Protein AF-X1T0N4-F1 (afdb_monomer)

Sequence (129 aa):
QKLNYDLDTNTWSFGVVSLSGEPTSWVAGNYPTTLTFFQGRSWWAGVQSNPQTFWASKSNNETTVENELENLTVGTEANDGLEFSLSKAGRIRWMEGGGNLVIGTNAGEFLINGSQGLITPDDIDVIKT

pLDDT: mean 88.13, std 7.51, range [65.0, 96.12]

Nearest PDB structures (foldseek):
  8ck1-assembly1_A  TM=8.986E-01  e=7.418E-05  Ribes
  3mkq-assembly1_A  TM=5.103E-01  e=8.427E-01  Saccharomyces cerevisiae YJM789
  2ynp-assembly1_A  TM=5.234E-01  e=2.109E+00  Saccharomyces cerevisiae
  3mkq-assembly1_E  TM=4.996E-01  e=3.249E+00  Saccharomyces cerevisiae YJM789
  3mkq-assembly1_C  TM=3.110E-01  e=1.794E+00  Saccharomyces cerevisiae YJM789

Radius of gyration: 15.46 Å; Cα contacts (8 Å, |Δi|>4): 291; chains: 1; bounding box: 38×26×43 Å

Foldseek 3Di:
DDWDADPVVRDIDDDDQDAAQDDPQPDVVFHFPEWDDAPQWIKTFQGPVQQQKIKIWFHDDPPDPDRRRRYQAADQDQRHIDMDGDPDDFGWDYWYYDQFIWTDGPVAIWTWAFPVRRDGRVTIDIGTD

Secondary structure (DSSP, 8-state):
-EEEEETTTTEEEEEP---BS--TT-BTTB---EEEEETTEEEEE--SSSTTEEEEPPPP-TT-SS--TTB--B-SSTTSBEEEE-SSS--EEEEEESSSEEEEETTEEEEEE-TTSS-BTTB-EEEE-

Structure (mmCIF, N/CA/C/O backbone):
data_AF-X1T0N4-F1
#
_entry.id   AF-X1T0N4-F1
#
loop_
_atom_site.group_PDB
_atom_site.id
_atom_site.type_symbol
_atom_site.label_atom_id
_atom_site.label_alt_id
_atom_site.label_comp_id
_atom_site.label_asym_id
_atom_site.label_entity_id
_atom_site.label_seq_id
_atom_site.pdbx_PDB_ins_code
_atom_site.Cartn_x
_atom_site.Cartn_y
_atom_site.Cartn_z
_atom_site.occupancy
_atom_site.B_iso_or_equiv
_atom_site.auth_seq_id
_atom_site.auth_comp_id
_atom_site.auth_asym_id
_atom_site.auth_atom_id
_atom_site.pdbx_PDB_model_num
ATOM 1 N N . GLN A 1 1 ? 14.666 -6.405 -3.104 1.00 70.00 1 GLN A N 1
ATOM 2 C CA . GLN A 1 1 ? 15.331 -6.320 -4.423 1.00 70.00 1 GLN A CA 1
ATOM 3 C C . GLN A 1 1 ? 14.263 -6.503 -5.484 1.00 70.00 1 GLN A C 1
ATOM 5 O O . GLN A 1 1 ? 13.328 -7.256 -5.240 1.00 70.00 1 GLN A O 1
ATOM 10 N N . LYS A 1 2 ? 14.363 -5.771 -6.591 1.00 82.00 2 LYS A N 1
ATOM 11 C CA . LYS A 1 2 ? 13.433 -5.809 -7.722 1.00 82.00 2 LYS A CA 1
ATOM 12 C C . LYS A 1 2 ? 14.072 -6.631 -8.828 1.00 82.00 2 LYS A C 1
ATOM 14 O O . LYS A 1 2 ? 15.284 -6.560 -9.002 1.00 82.00 2 LYS A O 1
ATOM 19 N N . LEU A 1 3 ? 13.280 -7.413 -9.542 1.00 87.19 3 LEU A N 1
ATOM 20 C CA . LEU A 1 3 ? 13.745 -8.129 -10.719 1.00 87.19 3 LEU A CA 1
ATOM 21 C C . LEU A 1 3 ? 13.349 -7.307 -11.947 1.00 87.19 3 LEU A C 1
ATOM 23 O O . LEU A 1 3 ? 12.165 -7.069 -12.165 1.00 87.19 3 LEU A O 1
ATOM 27 N N . ASN A 1 4 ? 14.338 -6.861 -12.711 1.00 86.25 4 ASN A N 1
ATOM 28 C CA . ASN A 1 4 ? 14.143 -6.074 -13.920 1.00 86.25 4 ASN A CA 1
ATOM 29 C C . ASN A 1 4 ? 14.432 -6.943 -15.139 1.00 86.25 4 ASN A C 1
ATOM 31 O O . ASN A 1 4 ? 15.400 -7.710 -15.143 1.00 86.25 4 ASN A O 1
ATOM 35 N N . TYR A 1 5 ? 13.599 -6.795 -16.161 1.00 88.31 5 TYR A N 1
ATOM 36 C CA . TYR A 1 5 ? 13.793 -7.422 -17.456 1.00 88.31 5 TYR A CA 1
ATOM 37 C C . TYR A 1 5 ? 14.061 -6.352 -18.504 1.00 88.31 5 TYR A C 1
ATOM 39 O O . TYR A 1 5 ? 13.277 -5.415 -18.636 1.00 88.31 5 TYR A O 1
ATOM 47 N N . ASP A 1 6 ? 15.159 -6.502 -19.231 1.00 87.81 6 ASP A N 1
ATOM 48 C CA . ASP A 1 6 ? 15.518 -5.632 -20.344 1.00 87.81 6 ASP A CA 1
ATOM 49 C C . ASP A 1 6 ? 15.132 -6.317 -21.663 1.00 87.81 6 ASP A C 1
ATOM 51 O O . ASP A 1 6 ? 15.596 -7.422 -21.956 1.00 87.81 6 ASP A O 1
ATOM 55 N N . LEU A 1 7 ? 14.257 -5.668 -22.438 1.00 89.06 7 LEU A N 1
ATOM 56 C CA . LEU A 1 7 ? 13.754 -6.168 -23.721 1.00 89.06 7 LEU A CA 1
ATOM 57 C C . LEU A 1 7 ? 14.794 -6.068 -24.842 1.00 89.06 7 LEU A C 1
ATOM 59 O O . LEU A 1 7 ? 14.784 -6.909 -25.739 1.00 89.06 7 LEU A O 1
ATOM 63 N N . ASP A 1 8 ? 15.688 -5.081 -24.780 1.00 92.88 8 ASP A N 1
ATOM 64 C CA . ASP A 1 8 ? 16.700 -4.843 -25.809 1.00 92.88 8 ASP A CA 1
ATOM 65 C C . ASP A 1 8 ? 17.854 -5.837 -25.668 1.00 92.88 8 ASP A C 1
ATOM 67 O O . ASP A 1 8 ? 18.388 -6.338 -26.660 1.00 92.88 8 ASP A O 1
ATOM 71 N N . THR A 1 9 ? 18.224 -6.162 -24.425 1.00 93.12 9 THR A N 1
ATOM 72 C CA . THR A 1 9 ? 19.303 -7.121 -24.144 1.00 93.12 9 THR A CA 1
ATOM 73 C C . THR A 1 9 ? 18.810 -8.531 -23.827 1.00 93.12 9 THR A C 1
ATOM 75 O O . THR A 1 9 ? 19.618 -9.460 -23.801 1.00 93.12 9 THR A O 1
ATOM 78 N N . ASN A 1 10 ? 17.501 -8.726 -23.628 1.00 93.50 10 ASN A N 1
ATOM 79 C CA . ASN A 1 10 ? 16.884 -10.002 -23.249 1.00 93.50 10 ASN A CA 1
ATOM 80 C C . ASN A 1 10 ? 17.531 -10.598 -21.978 1.00 93.50 10 ASN A C 1
ATOM 82 O O . ASN A 1 10 ? 17.834 -11.794 -21.906 1.00 93.50 10 ASN A O 1
ATOM 86 N N . THR A 1 11 ? 17.783 -9.753 -20.973 1.00 95.06 11 THR A N 1
ATOM 87 C CA . THR A 1 11 ? 18.450 -10.145 -19.723 1.00 95.06 11 THR A CA 1
ATOM 88 C C . THR A 1 11 ? 17.632 -9.807 -18.482 1.00 95.06 11 THR A C 1
ATOM 90 O O . THR A 1 11 ? 16.863 -8.848 -18.446 1.00 95.06 11 THR A O 1
ATOM 93 N N . TRP A 1 12 ? 17.819 -10.621 -17.441 1.00 93.31 12 TRP A N 1
ATOM 94 C CA . TRP A 1 12 ? 17.271 -10.392 -16.109 1.00 93.31 12 TRP A CA 1
ATOM 95 C C . TRP A 1 12 ? 18.347 -9.806 -15.197 1.00 93.31 12 TRP A C 1
ATOM 97 O O . TRP A 1 12 ? 19.461 -10.328 -15.135 1.00 93.31 12 TRP A O 1
ATOM 107 N N . SER A 1 13 ? 18.011 -8.757 -14.451 1.00 91.75 13 SER A N 1
ATOM 108 C CA . SER A 1 13 ? 18.911 -8.134 -13.478 1.00 91.75 13 SER A CA 1
ATOM 109 C C . SER A 1 13 ? 18.203 -7.834 -12.159 1.00 91.75 13 SER A C 1
ATOM 111 O O . SER A 1 13 ? 16.994 -7.606 -12.118 1.00 91.75 13 SER A O 1
ATOM 113 N N . PHE A 1 14 ? 18.956 -7.835 -11.057 1.00 90.69 14 PHE A N 1
ATOM 114 C CA . PHE A 1 14 ? 18.441 -7.402 -9.760 1.00 90.69 14 PHE A CA 1
ATOM 115 C C . PHE A 1 14 ? 18.717 -5.915 -9.545 1.00 90.69 14 PHE A C 1
ATOM 117 O O . PHE A 1 14 ? 19.861 -5.470 -9.601 1.00 90.69 14 PHE A O 1
ATOM 124 N N . GLY A 1 15 ? 17.664 -5.163 -9.248 1.00 86.62 15 GLY A N 1
ATOM 125 C CA . GLY A 1 15 ? 17.716 -3.781 -8.797 1.00 86.62 15 GLY A CA 1
ATOM 126 C C . GLY A 1 15 ? 17.463 -3.647 -7.296 1.00 86.62 15 GLY A C 1
ATOM 127 O O . GLY A 1 15 ? 16.880 -4.518 -6.635 1.00 86.62 15 GLY A O 1
ATOM 128 N N . VAL A 1 16 ? 17.873 -2.510 -6.742 1.00 84.56 16 VAL A N 1
ATOM 129 C CA . VAL A 1 16 ? 17.428 -2.085 -5.412 1.00 84.56 16 VAL A CA 1
ATOM 130 C C . VAL A 1 16 ? 15.966 -1.642 -5.512 1.00 84.56 16 VAL A C 1
ATOM 132 O O . VAL A 1 16 ? 15.568 -1.028 -6.497 1.00 84.56 16 VAL A O 1
ATOM 135 N N . VAL A 1 17 ? 15.160 -1.998 -4.510 1.00 81.81 17 VAL A N 1
ATOM 136 C CA . VAL A 1 17 ? 13.819 -1.419 -4.346 1.00 81.81 17 VAL A CA 1
ATOM 137 C C . VAL A 1 17 ? 14.013 -0.157 -3.528 1.00 81.81 17 VAL A C 1
ATOM 139 O O . VAL A 1 17 ? 14.428 -0.255 -2.373 1.00 81.81 17 VAL A O 1
ATOM 142 N N . SER A 1 18 ? 13.742 0.991 -4.133 1.00 84.62 18 SER A N 1
ATOM 143 C CA . SER A 1 18 ? 13.738 2.279 -3.449 1.00 84.62 18 SER A CA 1
ATOM 144 C C . SER A 1 18 ? 12.303 2.758 -3.389 1.00 84.62 18 SER A C 1
ATOM 146 O O . SER A 1 18 ? 11.658 2.882 -4.429 1.00 84.62 18 SER A O 1
ATOM 148 N N . LEU A 1 19 ? 11.810 2.976 -2.177 1.00 88.38 19 LEU A N 1
ATOM 149 C CA . LEU A 1 19 ? 10.510 3.589 -1.976 1.00 88.38 19 LEU A 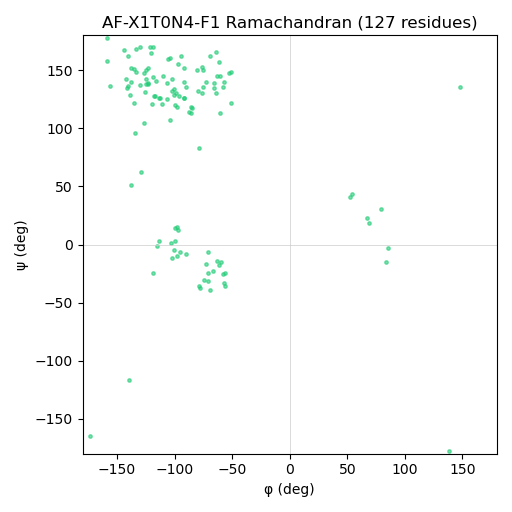CA 1
ATOM 150 C C . LEU A 1 19 ? 10.652 5.106 -2.127 1.00 88.38 19 LEU A C 1
ATOM 152 O O . LEU A 1 19 ? 11.729 5.668 -1.916 1.00 88.38 19 LEU A O 1
ATOM 156 N N . SER A 1 20 ? 9.579 5.745 -2.573 1.00 92.25 20 SER A N 1
ATOM 157 C CA . SER A 1 20 ? 9.453 7.198 -2.586 1.00 92.25 20 SER A CA 1
ATOM 158 C C . SER A 1 20 ? 8.217 7.584 -1.796 1.00 92.25 20 SER A C 1
ATOM 160 O O . SER A 1 20 ? 7.189 6.921 -1.914 1.00 92.25 20 SER A O 1
ATOM 162 N N . GLY A 1 21 ? 8.301 8.640 -0.990 1.00 90.94 21 GLY A N 1
ATOM 163 C CA . GLY A 1 21 ? 7.174 9.080 -0.172 1.00 90.94 21 GLY A CA 1
ATOM 164 C C . GLY A 1 21 ? 6.793 8.086 0.927 1.00 90.94 21 GLY A C 1
ATOM 165 O O . GLY A 1 21 ? 5.649 8.111 1.374 1.00 90.94 21 GLY A O 1
ATOM 166 N N . GLU A 1 22 ? 7.704 7.202 1.359 1.00 91.56 22 GLU A N 1
ATOM 167 C CA . GLU A 1 22 ? 7.402 6.305 2.468 1.00 91.56 22 GLU A CA 1
ATOM 168 C C . GLU A 1 22 ? 7.091 7.082 3.763 1.00 91.56 22 GLU A C 1
ATOM 170 O O . GLU A 1 22 ? 7.707 8.118 4.047 1.00 91.56 22 GLU A O 1
ATOM 175 N N . PRO A 1 23 ? 6.160 6.580 4.593 1.00 91.62 23 PRO A N 1
ATOM 176 C CA . PRO A 1 23 ? 5.890 7.165 5.897 1.00 91.62 23 PRO A CA 1
ATOM 177 C C . PRO A 1 23 ? 7.150 7.219 6.763 1.00 91.62 23 PRO A C 1
ATOM 179 O O . PRO A 1 23 ? 7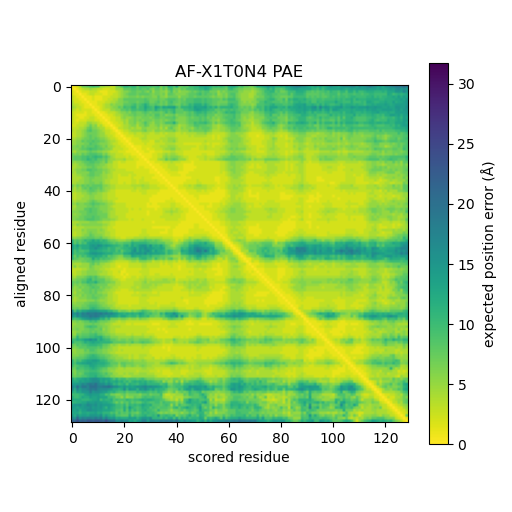.905 6.253 6.855 1.00 91.62 23 PRO A O 1
ATOM 182 N N . THR A 1 24 ? 7.333 8.312 7.505 1.00 91.94 24 THR A N 1
ATOM 183 C CA . THR A 1 24 ? 8.499 8.509 8.392 1.00 91.94 24 THR A CA 1
ATOM 184 C C . THR A 1 24 ? 8.609 7.467 9.507 1.00 91.94 24 THR A C 1
ATOM 186 O O . THR A 1 24 ? 9.671 7.300 10.105 1.00 91.94 24 THR A O 1
ATOM 189 N N . SER A 1 25 ? 7.520 6.747 9.791 1.00 91.69 25 SER A N 1
ATOM 190 C CA . SER A 1 25 ? 7.501 5.634 10.737 1.00 91.69 25 SER A CA 1
ATOM 191 C C . SER A 1 25 ? 8.210 4.382 10.212 1.00 91.69 25 SER A C 1
ATOM 193 O O . SER A 1 25 ? 8.554 3.517 11.018 1.00 91.69 25 SER A O 1
ATOM 195 N N . TRP A 1 26 ? 8.459 4.265 8.905 1.00 93.06 26 TRP A N 1
ATOM 196 C CA . TRP A 1 26 ? 9.069 3.087 8.287 1.00 93.06 26 TRP A CA 1
ATOM 197 C C . TRP A 1 26 ? 10.581 3.085 8.500 1.00 93.06 26 TRP A C 1
ATOM 199 O O . TRP A 1 26 ? 11.376 3.486 7.653 1.00 93.06 26 TRP A O 1
ATOM 209 N N . VAL A 1 27 ? 10.979 2.609 9.672 1.00 93.62 27 VAL A N 1
ATOM 210 C CA . VAL A 1 27 ? 12.376 2.517 10.101 1.00 93.62 27 VAL A CA 1
ATOM 211 C C . VAL A 1 27 ? 12.751 1.075 10.426 1.00 93.62 27 VAL A C 1
ATOM 213 O O . VAL A 1 27 ? 11.892 0.197 10.516 1.00 93.62 27 VAL A O 1
ATOM 216 N N . ALA A 1 28 ? 14.043 0.817 10.634 1.00 92.31 28 ALA A N 1
ATOM 217 C CA . ALA A 1 28 ? 14.537 -0.499 11.029 1.00 92.31 28 ALA A CA 1
ATOM 218 C C . ALA A 1 28 ? 13.764 -1.056 12.242 1.00 92.31 28 ALA A C 1
ATOM 220 O O . ALA A 1 28 ? 13.710 -0.434 13.300 1.00 92.31 28 ALA A O 1
ATOM 221 N N . GLY A 1 29 ? 13.156 -2.236 12.072 1.00 92.31 29 GLY A N 1
ATOM 222 C CA . GLY A 1 29 ? 12.310 -2.875 13.089 1.00 92.31 29 GLY A CA 1
ATOM 223 C C . GLY A 1 29 ? 10.843 -2.422 13.101 1.00 92.31 29 GLY A C 1
ATOM 224 O O . GLY A 1 29 ? 10.053 -2.984 13.851 1.00 92.31 29 GLY A O 1
ATOM 225 N N . ASN A 1 30 ? 10.458 -1.464 12.257 1.00 93.62 30 ASN A N 1
ATOM 226 C CA . ASN A 1 30 ? 9.103 -0.920 12.168 1.00 93.62 30 ASN A CA 1
ATOM 227 C C . ASN A 1 30 ? 8.663 -0.723 10.706 1.00 93.62 30 ASN A C 1
ATOM 229 O O . ASN A 1 30 ? 8.208 0.346 10.311 1.00 93.62 30 ASN A O 1
ATOM 233 N N . TYR A 1 31 ? 8.808 -1.769 9.896 1.00 93.56 31 TYR A N 1
ATOM 234 C CA . TY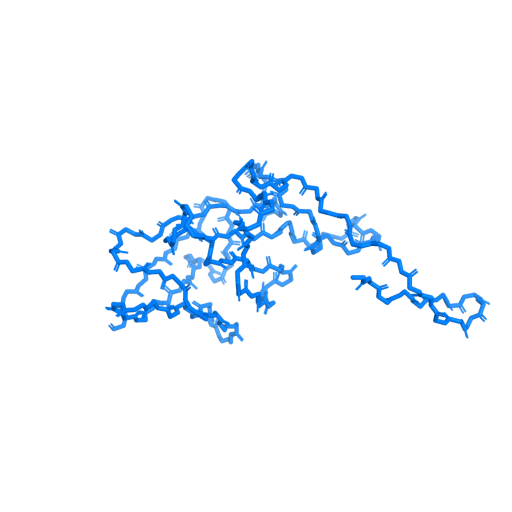R A 1 31 ? 8.322 -1.797 8.516 1.00 93.56 31 TYR A CA 1
ATOM 235 C C . TYR A 1 31 ? 6.931 -2.441 8.420 1.00 93.56 31 TYR A C 1
ATOM 237 O O . TYR A 1 31 ? 6.520 -3.170 9.334 1.00 93.56 31 TYR A O 1
ATOM 245 N N . PRO A 1 32 ? 6.199 -2.213 7.314 1.00 94.69 32 PRO A N 1
ATOM 246 C CA . PRO A 1 32 ? 5.007 -2.984 6.997 1.00 94.69 32 PRO A CA 1
ATOM 247 C C . PRO A 1 32 ? 5.294 -4.482 7.022 1.00 94.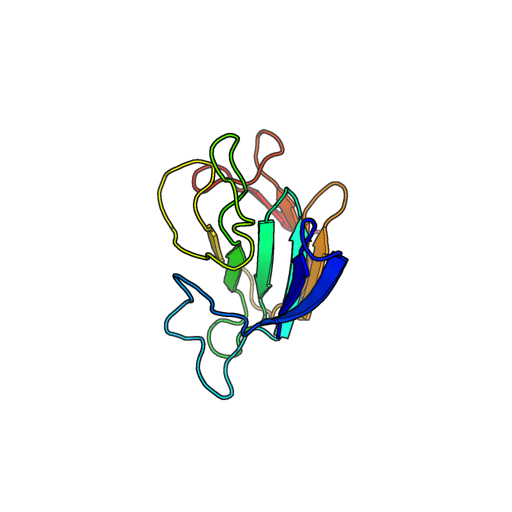69 32 PRO A C 1
ATOM 249 O O . PRO A 1 32 ? 6.381 -4.940 6.673 1.00 94.69 32 PRO A O 1
ATOM 252 N N . THR A 1 33 ? 4.290 -5.256 7.415 1.00 94.38 33 THR A N 1
ATOM 253 C CA . THR A 1 33 ? 4.386 -6.727 7.464 1.00 94.38 33 THR A CA 1
ATOM 254 C C . THR A 1 33 ? 3.450 -7.412 6.483 1.00 94.38 33 THR A C 1
ATOM 256 O O . THR A 1 33 ? 3.431 -8.635 6.400 1.00 94.38 33 THR A O 1
ATOM 259 N N . THR A 1 34 ? 2.667 -6.626 5.748 1.00 94.38 34 THR A N 1
ATOM 260 C CA . THR A 1 34 ? 1.673 -7.106 4.792 1.00 94.38 34 THR A CA 1
ATOM 261 C C . THR A 1 34 ? 1.742 -6.260 3.532 1.00 94.38 34 THR A C 1
ATOM 263 O O . THR A 1 34 ? 1.925 -5.043 3.622 1.00 94.38 34 THR A O 1
ATOM 266 N N . LEU A 1 35 ? 1.611 -6.926 2.388 1.00 94.38 35 LEU A N 1
ATOM 267 C CA . LEU A 1 35 ? 1.612 -6.342 1.054 1.00 94.38 35 LEU A CA 1
ATOM 268 C C . LEU A 1 35 ? 0.553 -7.056 0.211 1.00 94.38 35 LEU A C 1
ATOM 270 O O . LEU A 1 35 ? 0.483 -8.284 0.238 1.00 94.38 35 LEU A O 1
ATOM 274 N N . THR A 1 36 ? -0.232 -6.307 -0.555 1.00 95.06 36 THR A N 1
ATOM 275 C CA . THR A 1 36 ? -1.090 -6.858 -1.611 1.00 95.06 36 THR A CA 1
ATOM 276 C C . THR A 1 36 ? -1.147 -5.915 -2.808 1.00 95.06 36 THR A C 1
ATOM 278 O O . THR A 1 36 ? -0.716 -4.767 -2.715 1.00 95.06 36 THR A O 1
ATOM 281 N N . PHE A 1 37 ? -1.663 -6.389 -3.938 1.00 92.81 37 PHE A N 1
ATOM 282 C CA . PHE A 1 37 ? -1.859 -5.574 -5.134 1.00 92.81 37 PHE A CA 1
ATOM 283 C C . PHE A 1 37 ? -3.339 -5.523 -5.475 1.00 92.81 37 PHE A C 1
ATOM 285 O O . PHE A 1 37 ? -3.995 -6.556 -5.585 1.00 92.81 37 PHE A O 1
ATOM 292 N N . PHE A 1 38 ? -3.864 -4.314 -5.644 1.00 92.88 38 PHE A N 1
ATOM 293 C CA . PHE A 1 38 ? -5.273 -4.104 -5.947 1.00 92.88 38 PHE A CA 1
ATOM 294 C C . PHE A 1 38 ? -5.465 -2.758 -6.644 1.00 92.88 38 PHE A C 1
ATOM 296 O O . PHE A 1 38 ? -4.856 -1.766 -6.248 1.00 92.88 38 PHE A O 1
ATOM 303 N N . GLN A 1 39 ? -6.291 -2.737 -7.696 1.00 90.12 39 GLN A N 1
ATOM 304 C CA . GLN A 1 39 ? -6.583 -1.546 -8.515 1.00 90.12 39 GLN A CA 1
ATOM 305 C C . GLN A 1 39 ? -5.335 -0.818 -9.047 1.00 90.12 39 GLN A C 1
ATOM 307 O O . GLN A 1 39 ? -5.263 0.406 -9.050 1.00 90.12 39 GLN A O 1
ATOM 312 N N . GLY A 1 40 ? -4.322 -1.575 -9.485 1.00 89.31 40 GLY A N 1
ATOM 313 C CA . GLY A 1 40 ? -3.090 -0.990 -10.029 1.00 89.31 40 GLY A CA 1
ATOM 314 C C . GLY A 1 40 ? -2.223 -0.274 -8.988 1.00 89.31 40 GLY A C 1
ATOM 315 O O . GLY A 1 40 ? -1.380 0.534 -9.363 1.00 89.31 40 GLY A O 1
ATOM 316 N N . ARG A 1 41 ? -2.429 -0.565 -7.699 1.00 92.44 41 ARG A N 1
ATOM 317 C CA . ARG A 1 41 ? -1.656 -0.034 -6.572 1.00 92.44 41 ARG A CA 1
ATOM 318 C C . ARG A 1 41 ? -1.053 -1.167 -5.760 1.00 92.44 41 ARG A C 1
ATOM 320 O O . ARG A 1 41 ? -1.622 -2.262 -5.683 1.00 92.44 41 ARG A O 1
ATOM 327 N N . SER A 1 42 ? 0.075 -0.892 -5.120 1.00 93.88 42 SER A N 1
ATOM 328 C CA . SER A 1 42 ? 0.599 -1.724 -4.044 1.00 93.88 42 SER A CA 1
ATOM 329 C C . SER A 1 42 ? 0.031 -1.213 -2.726 1.00 93.88 42 SER A C 1
ATOM 331 O O . SER A 1 42 ? -0.026 -0.010 -2.491 1.00 93.88 42 SER A O 1
ATOM 333 N N . TRP A 1 43 ? -0.419 -2.124 -1.875 1.00 95.31 43 TRP A N 1
ATOM 334 C CA . TRP A 1 43 ? -1.045 -1.815 -0.597 1.00 95.31 43 TRP A CA 1
ATOM 335 C C . TRP A 1 43 ? -0.202 -2.378 0.530 1.00 95.31 43 TRP A C 1
ATOM 337 O O . TRP A 1 43 ? 0.087 -3.570 0.539 1.00 95.31 43 TRP A O 1
ATOM 347 N N . TRP A 1 44 ? 0.144 -1.543 1.501 1.00 96.12 44 TRP A N 1
ATOM 348 C CA . TRP A 1 44 ? 1.067 -1.847 2.589 1.00 96.12 44 TRP A CA 1
ATOM 349 C C . TRP A 1 44 ? 0.375 -1.636 3.925 1.00 96.12 44 TRP A C 1
ATOM 351 O O . TRP A 1 44 ? -0.332 -0.650 4.101 1.00 96.12 44 TRP A O 1
ATOM 361 N N . ALA A 1 45 ? 0.577 -2.534 4.886 1.00 95.94 45 ALA A N 1
ATOM 362 C CA . ALA A 1 45 ? 0.010 -2.359 6.223 1.00 95.94 45 ALA A CA 1
ATOM 363 C C . ALA A 1 45 ? 0.742 -3.165 7.303 1.00 95.94 45 ALA A C 1
ATOM 365 O O . ALA A 1 45 ? 1.674 -3.942 7.047 1.00 95.94 45 ALA A O 1
ATOM 366 N N . GLY A 1 46 ? 0.279 -3.001 8.543 1.00 94.19 46 GLY A N 1
ATOM 367 C CA . GLY A 1 46 ? 0.756 -3.768 9.690 1.00 94.19 46 GLY A CA 1
ATOM 368 C C . GLY A 1 46 ? 2.086 -3.257 10.240 1.00 94.19 46 GLY A C 1
ATOM 369 O O . GLY A 1 46 ? 2.867 -4.047 10.761 1.00 94.19 46 GLY A O 1
ATOM 370 N N . VAL A 1 47 ? 2.358 -1.959 10.121 1.00 95.19 47 VAL A N 1
ATOM 371 C CA . VAL A 1 47 ? 3.464 -1.294 10.829 1.00 95.19 47 VAL A CA 1
ATOM 372 C C . VAL A 1 47 ? 3.166 -1.324 12.330 1.00 95.19 47 VAL A C 1
ATOM 374 O O . VAL A 1 47 ? 2.022 -1.139 12.739 1.00 95.19 47 VAL A O 1
ATOM 377 N N . GLN A 1 48 ? 4.159 -1.587 13.182 1.00 92.44 48 GLN A N 1
ATOM 378 C CA . GLN A 1 48 ? 3.911 -1.789 14.615 1.00 92.44 48 GLN A CA 1
ATOM 379 C C . GLN A 1 48 ? 3.480 -0.503 15.331 1.00 92.44 48 GLN A C 1
ATOM 381 O O . GLN A 1 48 ? 2.585 -0.560 16.173 1.00 92.44 48 GLN A O 1
ATOM 386 N N . SER A 1 49 ? 4.071 0.641 14.977 1.00 94.06 49 SER A N 1
ATOM 387 C CA . SER A 1 49 ? 3.682 1.955 15.514 1.00 94.06 49 SER A CA 1
ATOM 388 C C . SER A 1 49 ? 2.330 2.453 15.000 1.00 94.06 49 SER A C 1
ATOM 390 O O . SER A 1 49 ? 1.674 3.248 15.664 1.00 94.06 49 SER A O 1
ATOM 392 N N . ASN A 1 50 ? 1.909 1.982 13.826 1.00 94.38 50 ASN A N 1
ATOM 393 C CA . ASN A 1 50 ? 0.701 2.414 13.129 1.00 94.38 50 ASN A CA 1
ATOM 394 C C . ASN A 1 50 ? -0.132 1.177 12.744 1.00 94.38 50 ASN A C 1
ATOM 396 O O . ASN A 1 50 ? -0.314 0.880 11.563 1.00 94.38 50 ASN A O 1
ATOM 400 N N . PRO A 1 51 ? -0.610 0.406 13.740 1.00 93.75 51 PRO A N 1
ATOM 401 C CA . PRO A 1 51 ? -1.138 -0.940 13.520 1.00 93.75 51 PRO A CA 1
ATOM 402 C C . PRO A 1 51 ? -2.437 -0.969 12.707 1.00 93.75 51 PRO A C 1
ATOM 404 O O . PRO A 1 51 ? -2.754 -1.999 12.115 1.00 93.75 51 PRO A O 1
ATOM 407 N N . GLN A 1 52 ? -3.177 0.139 12.698 1.00 94.06 52 GLN A N 1
ATOM 408 C CA . GLN A 1 52 ? -4.467 0.304 12.023 1.00 94.06 52 GLN A CA 1
ATOM 409 C C . GLN A 1 52 ? -4.346 1.051 10.693 1.00 94.06 52 GLN A C 1
ATOM 411 O O . GLN A 1 52 ? -5.348 1.218 9.998 1.00 94.06 52 GLN A O 1
ATOM 416 N N . THR A 1 53 ? -3.148 1.537 10.373 1.00 94.69 53 THR A N 1
ATOM 417 C CA . THR A 1 53 ? -2.894 2.334 9.180 1.00 94.69 53 THR A CA 1
ATOM 418 C C . THR A 1 53 ? -2.472 1.423 8.039 1.00 94.69 53 THR A C 1
ATOM 420 O O . THR A 1 53 ? -1.733 0.448 8.227 1.00 94.69 53 THR A O 1
ATOM 423 N N . PHE A 1 54 ? -2.978 1.741 6.859 1.00 94.62 54 PHE A N 1
ATOM 424 C CA . PHE A 1 54 ? -2.617 1.120 5.604 1.00 94.62 54 PHE A CA 1
ATOM 425 C C . PHE A 1 54 ? -2.367 2.210 4.567 1.00 94.62 54 PHE A C 1
ATOM 427 O O . PHE A 1 54 ? -2.967 3.285 4.604 1.00 94.62 54 PHE A O 1
ATOM 434 N N . TRP A 1 55 ? -1.452 1.918 3.657 1.00 95.81 55 TRP A N 1
ATOM 435 C CA . TRP A 1 55 ? -0.978 2.848 2.647 1.00 95.81 55 TRP A CA 1
ATOM 436 C C . TRP A 1 55 ? -1.108 2.216 1.274 1.00 95.81 55 TRP A C 1
ATOM 438 O O . TRP A 1 55 ? -0.934 1.004 1.143 1.00 95.81 55 TRP A O 1
ATOM 448 N N . ALA A 1 56 ? -1.361 3.027 0.256 1.00 95.19 56 ALA A N 1
ATOM 449 C CA . ALA A 1 56 ? -1.283 2.604 -1.131 1.00 95.19 56 ALA A CA 1
ATOM 450 C C . ALA A 1 56 ? -0.236 3.422 -1.877 1.00 95.19 56 ALA A C 1
ATOM 452 O O . ALA A 1 56 ? -0.109 4.627 -1.653 1.00 95.19 56 ALA A O 1
ATOM 453 N N . SER A 1 57 ? 0.466 2.786 -2.808 1.00 94.94 57 SER A N 1
ATOM 454 C CA . SER A 1 57 ? 1.227 3.525 -3.806 1.00 94.94 57 SER A CA 1
ATOM 455 C C . SER A 1 57 ? 0.305 4.346 -4.700 1.00 94.94 57 SER A C 1
ATOM 457 O O . SER A 1 57 ? -0.903 4.090 -4.788 1.00 94.94 57 SER A O 1
ATOM 459 N N . LYS A 1 58 ? 0.895 5.280 -5.441 1.00 93.31 58 LYS A N 1
ATOM 460 C CA . LYS A 1 58 ? 0.304 5.852 -6.643 1.00 93.31 58 LYS A CA 1
ATOM 461 C C . LYS A 1 58 ? -0.158 4.736 -7.583 1.00 93.31 58 LYS A C 1
ATOM 463 O O . LYS A 1 58 ? 0.421 3.644 -7.607 1.00 93.31 58 LYS A O 1
ATOM 468 N N . SER A 1 59 ? -1.220 5.006 -8.334 1.00 90.69 59 SER A N 1
ATOM 469 C CA . SER A 1 59 ? -1.642 4.140 -9.433 1.00 90.69 59 SER A CA 1
ATOM 470 C C . SER A 1 59 ? -0.994 4.602 -10.732 1.00 90.69 59 SER A C 1
ATOM 472 O O . SER A 1 59 ? -0.734 5.793 -10.927 1.00 90.69 59 SER A O 1
ATOM 474 N N . ASN A 1 60 ? -0.790 3.667 -11.655 1.00 83.62 60 ASN A N 1
ATOM 475 C CA . ASN A 1 60 ? -0.295 4.005 -12.986 1.00 83.62 60 ASN A CA 1
ATOM 476 C C . ASN A 1 60 ? -1.311 4.895 -13.725 1.00 83.62 60 ASN A C 1
ATOM 478 O O . ASN A 1 60 ? -2.523 4.733 -13.566 1.00 83.62 60 ASN A O 1
ATOM 482 N N . ASN A 1 61 ? -0.809 5.829 -14.529 1.00 73.44 61 ASN A N 1
ATOM 483 C CA . ASN A 1 61 ? -1.590 6.666 -15.439 1.00 73.44 61 ASN A CA 1
ATOM 484 C C . ASN A 1 61 ? -1.098 6.438 -16.883 1.00 73.44 61 ASN A C 1
ATOM 486 O O . ASN A 1 61 ? -0.019 5.894 -17.095 1.00 73.44 61 ASN A O 1
ATOM 490 N N . GLU A 1 62 ? -1.866 6.870 -17.882 1.00 68.69 62 GLU A N 1
ATOM 491 C CA . GLU A 1 62 ? -1.553 6.764 -19.313 1.00 68.69 62 GLU A CA 1
ATOM 492 C C . GLU A 1 62 ? -0.215 7.417 -19.699 1.00 68.69 62 GLU A C 1
ATOM 494 O O . GLU A 1 62 ? 0.396 7.049 -20.699 1.00 68.69 62 GLU A O 1
ATOM 499 N N . THR A 1 63 ? 0.258 8.383 -18.909 1.00 68.81 63 THR A N 1
ATOM 500 C CA . THR A 1 63 ? 1.540 9.072 -19.113 1.00 68.81 63 THR A CA 1
ATOM 501 C C . THR A 1 63 ? 2.715 8.398 -18.406 1.00 68.81 63 THR A C 1
ATOM 503 O O . THR A 1 63 ? 3.863 8.796 -18.609 1.00 68.81 63 THR A O 1
ATOM 506 N N . THR A 1 64 ? 2.454 7.400 -17.562 1.00 69.00 64 THR A N 1
ATOM 507 C CA . THR A 1 64 ? 3.473 6.758 -16.742 1.00 69.00 64 THR A CA 1
ATOM 508 C C . THR A 1 64 ? 4.162 5.650 -17.538 1.00 69.00 64 THR A C 1
ATOM 510 O O . THR A 1 64 ? 3.552 4.643 -17.886 1.00 69.00 64 THR A O 1
ATOM 513 N N . VAL A 1 65 ? 5.447 5.847 -17.838 1.00 65.00 65 VAL A N 1
ATOM 514 C CA . VAL A 1 65 ? 6.267 4.874 -18.584 1.00 65.00 65 VAL A CA 1
ATOM 515 C C . VAL A 1 65 ? 6.730 3.728 -17.680 1.00 65.00 65 VAL A C 1
ATOM 517 O O . VAL A 1 65 ? 6.783 2.580 -18.110 1.00 65.00 65 VAL A O 1
ATOM 520 N N . GLU A 1 66 ? 7.026 4.042 -16.420 1.00 72.62 66 GLU A N 1
ATOM 521 C CA . GLU A 1 66 ? 7.489 3.091 -15.410 1.00 72.62 66 GLU A CA 1
ATOM 522 C C . GLU A 1 66 ? 6.381 2.769 -14.407 1.00 72.62 66 GLU A C 1
ATOM 524 O O . GLU A 1 66 ? 5.422 3.511 -14.246 1.00 72.62 66 GLU A O 1
ATOM 529 N N . ASN A 1 67 ? 6.492 1.648 -13.709 1.00 76.06 67 ASN A N 1
ATOM 530 C CA . ASN A 1 67 ? 5.496 1.280 -12.710 1.00 76.06 67 ASN A CA 1
ATOM 531 C C . ASN A 1 67 ? 5.644 2.119 -11.426 1.00 76.06 67 ASN A C 1
ATOM 533 O O . ASN A 1 67 ? 6.753 2.246 -10.915 1.00 76.06 67 ASN A O 1
ATOM 537 N N . GLU A 1 68 ? 4.543 2.619 -10.862 1.00 88.12 68 GLU A N 1
ATOM 538 C CA . GLU A 1 68 ? 4.547 3.501 -9.678 1.00 88.12 68 GLU A CA 1
ATOM 539 C C . GLU A 1 68 ? 4.265 2.752 -8.362 1.00 88.12 68 GLU A C 1
ATOM 541 O O . GLU A 1 68 ? 3.988 3.363 -7.330 1.00 88.12 68 GLU A O 1
ATOM 546 N N . LEU A 1 69 ? 4.361 1.416 -8.364 1.00 89.81 69 LEU A N 1
ATOM 547 C CA . LEU A 1 69 ? 4.067 0.571 -7.194 1.00 89.81 69 LEU A CA 1
ATOM 548 C C . LEU A 1 69 ? 4.997 0.816 -5.999 1.00 89.81 69 LEU A C 1
ATOM 550 O O . LEU A 1 69 ? 4.697 0.359 -4.899 1.00 89.81 69 LEU A O 1
ATOM 554 N N . GLU A 1 70 ? 6.120 1.500 -6.180 1.00 90.69 70 GLU A N 1
ATOM 555 C CA . GLU A 1 70 ? 7.052 1.847 -5.106 1.00 90.69 70 GLU A CA 1
ATOM 556 C C . GLU A 1 70 ? 6.945 3.319 -4.652 1.00 90.69 70 GLU A C 1
ATOM 558 O O . GLU A 1 70 ? 7.673 3.741 -3.754 1.00 90.69 70 GLU A O 1
ATOM 563 N N . ASN A 1 71 ? 6.026 4.100 -5.230 1.00 92.75 71 ASN A N 1
ATOM 564 C CA . ASN A 1 71 ? 5.829 5.511 -4.908 1.00 92.75 71 ASN A CA 1
ATOM 565 C C . ASN A 1 71 ? 4.580 5.712 -4.042 1.00 92.75 71 ASN A C 1
ATOM 567 O O . ASN A 1 71 ? 3.462 5.612 -4.529 1.00 92.75 71 ASN A O 1
ATOM 571 N N . LEU A 1 72 ? 4.757 6.013 -2.759 1.00 93.94 72 LEU A N 1
ATOM 572 C CA . LEU A 1 72 ? 3.697 6.263 -1.778 1.00 93.94 72 LEU A CA 1
ATOM 573 C C . LEU A 1 72 ? 3.403 7.754 -1.566 1.00 93.94 72 LEU A C 1
ATOM 575 O O . LEU A 1 72 ? 2.700 8.110 -0.623 1.00 93.94 72 LEU A O 1
ATOM 579 N N . THR A 1 73 ? 3.912 8.635 -2.430 1.00 94.19 73 THR A N 1
ATOM 580 C CA . THR A 1 73 ? 3.687 10.079 -2.296 1.00 94.19 73 THR A CA 1
ATOM 581 C C . THR A 1 73 ? 2.197 10.402 -2.366 1.00 94.19 73 THR A C 1
ATOM 583 O O . THR A 1 73 ? 1.563 10.239 -3.412 1.00 94.19 73 THR A O 1
ATOM 586 N N . VAL A 1 74 ? 1.655 10.866 -1.241 1.00 92.38 74 VAL A N 1
ATOM 587 C CA . VAL A 1 74 ? 0.256 11.274 -1.101 1.00 92.38 74 VAL A CA 1
ATOM 588 C C . VAL A 1 74 ? 0.002 12.637 -1.740 1.00 92.38 74 VAL A C 1
ATOM 590 O O . VAL A 1 74 ? 0.891 13.489 -1.809 1.00 92.38 74 VAL A O 1
ATOM 593 N N . GLY A 1 75 ? -1.235 12.852 -2.169 1.00 89.88 75 GLY A N 1
ATOM 594 C CA . GLY A 1 75 ? -1.688 14.091 -2.785 1.00 89.88 75 GLY A CA 1
ATOM 595 C C . GLY A 1 75 ? -3.196 14.066 -3.009 1.00 89.88 75 GLY A C 1
ATOM 596 O O . GLY A 1 75 ? -3.903 13.262 -2.403 1.00 89.88 75 GLY A O 1
ATOM 597 N N . THR A 1 76 ? -3.689 14.984 -3.833 1.00 88.00 76 THR A N 1
ATOM 598 C CA . THR A 1 76 ? -5.125 15.170 -4.095 1.00 88.00 76 THR A CA 1
ATOM 599 C C . THR A 1 76 ? -5.570 14.576 -5.425 1.00 88.00 76 THR A C 1
ATOM 601 O O . THR A 1 76 ? -6.765 14.501 -5.688 1.00 88.00 76 THR A O 1
ATOM 604 N N . GLU A 1 77 ? -4.640 14.181 -6.293 1.00 87.25 77 GLU A N 1
ATOM 605 C CA . GLU A 1 77 ? -4.992 13.623 -7.593 1.00 87.25 77 GLU A CA 1
ATOM 606 C C . GLU A 1 77 ? -5.490 12.184 -7.448 1.00 87.25 77 GLU A C 1
ATOM 608 O O . GLU A 1 77 ? -5.045 11.419 -6.590 1.00 87.25 77 GLU A O 1
ATOM 613 N N . ALA A 1 78 ? -6.382 11.764 -8.346 1.00 85.75 78 ALA A N 1
ATOM 614 C CA . ALA A 1 78 ? -7.000 10.439 -8.281 1.00 85.75 78 ALA A CA 1
ATOM 615 C C . ALA A 1 78 ? -5.984 9.282 -8.313 1.00 85.75 78 ALA A C 1
ATOM 617 O O . ALA A 1 78 ? -6.282 8.198 -7.812 1.00 85.75 78 ALA A O 1
ATOM 618 N N . ASN A 1 79 ? -4.796 9.500 -8.885 1.00 88.50 79 ASN A N 1
ATOM 619 C CA . ASN A 1 79 ? -3.718 8.519 -8.981 1.00 88.50 79 ASN A CA 1
ATOM 620 C C . ASN A 1 79 ? -2.613 8.693 -7.924 1.00 88.50 79 ASN A C 1
ATOM 622 O O . ASN A 1 79 ? -1.636 7.945 -7.960 1.00 88.50 79 ASN A O 1
ATOM 626 N N . ASP A 1 80 ? -2.740 9.641 -6.994 1.00 91.69 80 ASP A N 1
ATOM 627 C CA . ASP A 1 80 ? -1.758 9.843 -5.927 1.00 91.69 80 ASP A CA 1
ATOM 628 C C . ASP A 1 80 ? -1.757 8.697 -4.910 1.00 91.69 80 ASP A C 1
ATOM 630 O O . ASP A 1 80 ? -2.683 7.884 -4.864 1.00 91.69 80 ASP A O 1
ATOM 634 N N . GLY A 1 81 ? -0.685 8.598 -4.120 1.00 91.81 81 GLY A N 1
ATOM 635 C CA . GLY A 1 81 ? -0.578 7.643 -3.023 1.00 91.81 81 GLY A CA 1
ATOM 636 C C . GLY A 1 81 ? -1.652 7.889 -1.968 1.00 91.81 81 GLY A C 1
ATOM 637 O O . GLY A 1 81 ? -2.204 8.984 -1.856 1.00 91.81 81 GLY A O 1
ATOM 638 N N . LEU A 1 82 ? -1.955 6.853 -1.193 1.00 93.69 82 LEU A N 1
ATOM 639 C CA . LEU A 1 82 ? -3.055 6.866 -0.235 1.00 93.69 82 LEU A CA 1
ATOM 640 C C . LEU A 1 82 ? -2.548 6.516 1.159 1.00 93.69 82 LEU A C 1
ATOM 642 O O . LEU A 1 82 ? -1.714 5.627 1.313 1.00 93.69 82 LEU A O 1
ATOM 646 N N . GLU A 1 83 ? -3.102 7.166 2.176 1.00 94.44 83 GLU A N 1
ATOM 647 C CA . GLU A 1 83 ? -2.894 6.821 3.580 1.00 94.44 83 GLU A CA 1
ATOM 648 C C . GLU A 1 83 ? -4.232 6.853 4.311 1.00 94.44 83 GLU A C 1
ATOM 650 O O . GLU A 1 83 ?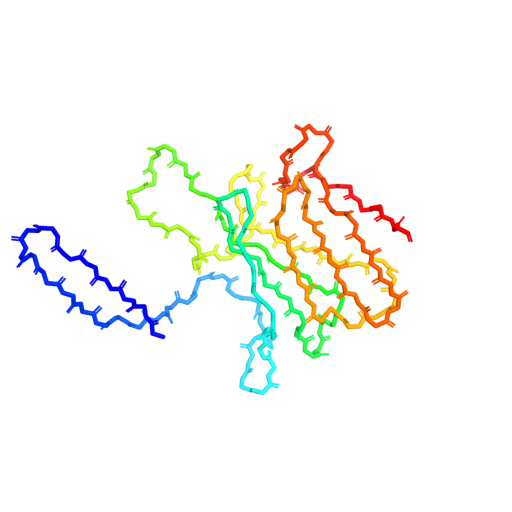 -4.896 7.886 4.375 1.00 94.44 83 GLU A O 1
ATOM 655 N N . PHE A 1 84 ? -4.609 5.723 4.904 1.00 92.12 84 PHE A N 1
ATOM 656 C CA . PHE A 1 84 ? -5.861 5.596 5.636 1.00 92.12 84 PHE A CA 1
ATOM 657 C C . PHE A 1 84 ? -5.666 4.820 6.931 1.00 92.12 84 PHE A C 1
ATOM 659 O O . PHE A 1 84 ? -4.800 3.955 7.047 1.00 92.12 84 PHE A O 1
ATOM 666 N N . SER A 1 85 ? -6.503 5.115 7.924 1.00 92.31 85 SER A N 1
ATOM 667 C CA . SER A 1 85 ? -6.501 4.413 9.208 1.00 92.31 85 SER A CA 1
ATOM 668 C C . SER A 1 85 ? -7.882 3.866 9.529 1.00 92.31 85 SER A C 1
ATOM 670 O O . SER A 1 85 ? -8.880 4.584 9.479 1.00 92.31 85 SER A O 1
ATOM 672 N N . LEU A 1 86 ? -7.939 2.588 9.905 1.00 89.56 86 LEU A N 1
ATOM 673 C CA . LEU A 1 86 ? -9.169 1.971 10.389 1.00 89.56 86 LEU A CA 1
ATOM 674 C C . LEU A 1 86 ? -9.586 2.613 11.718 1.00 89.56 86 LEU A C 1
ATOM 676 O O . LEU A 1 86 ? -8.790 2.731 12.648 1.00 89.56 86 LEU A O 1
ATOM 680 N N . SER A 1 87 ? -10.870 2.942 11.855 1.00 83.81 87 SER A N 1
ATOM 681 C CA . SER A 1 87 ? -11.430 3.533 13.080 1.00 83.81 87 SER A CA 1
ATOM 682 C C . SER A 1 87 ? -11.528 2.555 14.264 1.00 83.81 87 SER A C 1
ATOM 684 O O . SER A 1 87 ? -11.880 2.959 15.372 1.00 83.81 87 SER A O 1
ATOM 686 N N . LYS A 1 88 ? -11.235 1.261 14.062 1.00 77.56 88 LYS A N 1
ATOM 687 C CA . LYS A 1 88 ? -11.396 0.198 15.071 1.00 77.56 88 LYS A CA 1
ATOM 688 C C . LYS A 1 88 ? -10.077 -0.435 15.474 1.00 77.56 88 LYS A C 1
ATOM 690 O O . LYS A 1 88 ? -9.222 -0.673 14.627 1.00 77.56 88 LYS A O 1
ATOM 695 N N . ALA A 1 89 ? -9.940 -0.728 16.769 1.00 77.00 89 ALA A N 1
ATOM 696 C CA . ALA A 1 89 ? -8.745 -1.328 17.360 1.00 77.00 89 ALA A CA 1
ATOM 697 C C . ALA A 1 89 ? -8.394 -2.670 16.706 1.00 77.00 89 ALA A C 1
ATOM 699 O O . ALA A 1 89 ? -9.262 -3.519 16.532 1.00 77.00 89 ALA A O 1
ATOM 700 N N . GLY A 1 90 ? -7.114 -2.875 16.401 1.00 86.56 90 GLY A N 1
ATOM 701 C CA . GLY A 1 90 ? -6.606 -4.129 15.852 1.00 86.56 90 GLY A CA 1
ATOM 702 C C . GLY A 1 90 ? -5.436 -3.890 14.909 1.00 86.56 90 GLY A C 1
ATOM 703 O O . GLY A 1 90 ? -5.480 -2.996 14.072 1.00 86.56 90 GLY A O 1
ATOM 704 N N . ARG A 1 91 ? -4.379 -4.698 15.037 1.00 92.19 91 ARG A N 1
ATOM 705 C CA . ARG A 1 91 ? -3.277 -4.667 14.075 1.00 92.19 91 ARG A CA 1
ATOM 706 C C . ARG A 1 91 ? -3.702 -5.379 12.801 1.00 92.19 91 ARG A C 1
ATOM 708 O O . ARG A 1 91 ? -4.176 -6.513 12.882 1.00 92.19 91 ARG A O 1
ATOM 715 N N . ILE A 1 92 ? -3.487 -4.743 11.655 1.00 95.12 92 ILE A N 1
ATOM 716 C CA . ILE A 1 92 ? -3.672 -5.360 10.341 1.00 95.12 92 ILE A CA 1
ATOM 717 C C . ILE A 1 92 ? -2.671 -6.518 10.192 1.00 95.12 92 ILE A C 1
ATOM 719 O O . ILE A 1 92 ? -1.483 -6.389 10.518 1.00 95.12 92 ILE A O 1
ATOM 723 N N . ARG A 1 93 ? -3.177 -7.688 9.787 1.00 94.81 93 ARG A N 1
ATOM 724 C CA . ARG A 1 93 ? -2.419 -8.949 9.684 1.00 94.81 93 ARG A CA 1
ATOM 725 C C . ARG A 1 93 ? -2.367 -9.514 8.278 1.00 94.81 93 ARG A C 1
ATOM 727 O O . ARG A 1 93 ? -1.432 -10.250 7.987 1.00 94.81 93 ARG A O 1
ATOM 734 N N . TRP A 1 94 ? -3.336 -9.178 7.440 1.00 94.94 94 TRP A N 1
ATOM 735 C CA . TRP A 1 94 ? -3.371 -9.577 6.042 1.00 94.94 94 TRP A CA 1
ATOM 736 C C . TRP A 1 94 ? -4.273 -8.626 5.257 1.00 94.94 94 TRP A C 1
ATOM 738 O O . TRP A 1 94 ? -5.128 -7.948 5.834 1.00 94.94 94 TRP A O 1
ATOM 748 N N . MET A 1 95 ? -4.048 -8.573 3.949 1.00 95.62 95 MET A N 1
ATOM 749 C CA . MET A 1 95 ? -4.866 -7.833 2.997 1.00 95.62 95 MET A CA 1
ATOM 750 C C . MET A 1 95 ? -4.980 -8.644 1.712 1.00 95.62 95 MET A C 1
ATOM 752 O O . MET A 1 95 ? -3.999 -9.255 1.284 1.00 95.62 95 MET A O 1
ATOM 756 N N . GLU A 1 96 ? -6.147 -8.621 1.088 1.00 94.69 96 GLU A N 1
ATOM 757 C CA . GLU A 1 96 ? -6.406 -9.336 -0.156 1.00 94.69 96 GLU A CA 1
ATOM 758 C C . GLU A 1 96 ? -7.234 -8.471 -1.106 1.00 94.69 96 GLU A C 1
ATOM 760 O O . GLU A 1 96 ? -8.264 -7.916 -0.722 1.00 94.69 96 GLU A O 1
ATOM 765 N N . GLY A 1 97 ? -6.764 -8.340 -2.347 1.00 90.50 97 GLY A N 1
ATOM 766 C CA . GLY A 1 97 ? -7.509 -7.699 -3.424 1.00 90.50 97 GLY A CA 1
ATOM 767 C C . GLY A 1 97 ? -8.320 -8.727 -4.209 1.00 90.50 97 GLY A C 1
ATOM 768 O O . GLY A 1 97 ? -7.757 -9.693 -4.718 1.00 90.50 97 GLY A O 1
ATOM 769 N N . GLY A 1 98 ? -9.626 -8.502 -4.339 1.00 86.69 98 GLY A N 1
ATOM 770 C CA . GLY A 1 98 ? -10.531 -9.335 -5.135 1.00 86.69 98 GLY A CA 1
ATOM 771 C C . GLY A 1 98 ? -11.542 -8.478 -5.892 1.00 86.69 98 GLY A C 1
ATOM 772 O O . GLY A 1 98 ? -11.162 -7.666 -6.727 1.00 86.69 98 GLY A O 1
ATOM 773 N N . GLY A 1 99 ? -12.835 -8.629 -5.589 1.00 84.88 99 GLY A N 1
ATOM 774 C CA . GLY A 1 99 ? -13.844 -7.645 -6.016 1.00 84.88 99 GLY A CA 1
ATOM 775 C C . GLY A 1 99 ? -13.729 -6.320 -5.254 1.00 84.88 99 GLY A C 1
ATOM 776 O O . GLY A 1 99 ? -13.972 -5.259 -5.812 1.00 84.88 99 GLY A O 1
ATOM 777 N N . ASN A 1 100 ? -13.289 -6.408 -4.000 1.00 88.50 100 ASN A N 1
ATOM 778 C CA . ASN A 1 100 ? -13.052 -5.308 -3.071 1.00 88.50 100 ASN A CA 1
ATOM 779 C C . ASN A 1 100 ? -11.683 -5.532 -2.410 1.00 88.50 100 ASN A C 1
ATOM 781 O O . ASN A 1 100 ? -11.138 -6.641 -2.491 1.00 88.50 100 ASN A O 1
ATOM 785 N N . LEU A 1 101 ? -11.153 -4.528 -1.712 1.00 92.00 101 LEU A N 1
ATOM 786 C CA . LEU A 1 101 ? -9.991 -4.733 -0.850 1.00 92.00 101 LEU A CA 1
ATOM 787 C C . LEU A 1 101 ? -10.469 -5.230 0.516 1.00 92.00 101 LEU A C 1
ATOM 789 O O . LEU A 1 101 ? -11.186 -4.528 1.223 1.00 92.00 101 LEU A O 1
ATOM 793 N N . VAL A 1 102 ? -10.073 -6.439 0.898 1.00 94.12 102 VAL A N 1
ATOM 794 C CA . VAL A 1 102 ? -10.395 -7.013 2.207 1.00 94.12 102 VAL A CA 1
ATOM 795 C C . VAL A 1 102 ? -9.186 -6.878 3.122 1.00 94.12 102 VAL A C 1
ATOM 797 O O . VAL A 1 102 ? -8.075 -7.259 2.757 1.00 94.12 102 VAL A O 1
ATOM 800 N N . ILE A 1 103 ? -9.398 -6.337 4.319 1.00 94.19 103 ILE A N 1
ATOM 801 C CA . ILE A 1 103 ? -8.370 -6.141 5.340 1.00 94.19 103 ILE A CA 1
ATOM 802 C C . ILE A 1 103 ? -8.743 -6.926 6.593 1.00 94.19 103 ILE A C 1
ATOM 804 O O . ILE A 1 103 ? -9.766 -6.668 7.229 1.00 94.19 103 ILE A O 1
ATOM 808 N N . GLY A 1 104 ? -7.867 -7.842 6.997 1.00 93.19 104 GLY A N 1
ATOM 809 C CA . GLY A 1 104 ? -8.016 -8.603 8.229 1.00 93.19 104 GLY A CA 1
ATOM 810 C C . GLY A 1 104 ? -7.192 -8.040 9.377 1.00 93.19 104 GLY A C 1
ATOM 811 O O . GLY A 1 104 ? -5.979 -7.831 9.270 1.00 93.19 104 GLY A O 1
ATOM 812 N N . THR A 1 105 ? -7.840 -7.855 10.523 1.00 93.44 105 THR A N 1
ATOM 813 C CA . THR A 1 105 ? -7.206 -7.440 11.779 1.00 93.44 105 THR A CA 1
ATOM 814 C C . THR A 1 105 ? -7.391 -8.500 12.861 1.00 93.44 105 THR A C 1
ATOM 816 O O . THR A 1 105 ? -8.206 -9.411 12.739 1.00 93.44 105 THR A O 1
ATOM 819 N N . ASN A 1 106 ? -6.701 -8.348 13.993 1.00 88.00 106 ASN A N 1
ATOM 820 C CA . ASN A 1 106 ? -6.975 -9.160 15.187 1.00 88.00 106 ASN A CA 1
ATOM 821 C C . ASN A 1 106 ? -8.411 -9.038 15.739 1.00 88.00 106 ASN A C 1
ATOM 823 O O . ASN A 1 106 ? -8.784 -9.844 16.586 1.00 88.00 106 ASN A O 1
ATOM 827 N N . ALA A 1 107 ? -9.182 -8.031 15.323 1.00 86.88 107 ALA A N 1
ATOM 828 C CA . ALA A 1 107 ? -10.508 -7.725 15.860 1.00 86.88 107 ALA A CA 1
ATOM 829 C C . ALA A 1 107 ? -11.652 -7.943 14.850 1.00 86.88 107 ALA A C 1
ATOM 831 O O . ALA A 1 107 ? -12.812 -7.648 15.160 1.00 86.88 107 ALA A O 1
ATOM 832 N N . GLY A 1 108 ? -11.335 -8.428 13.648 1.00 88.69 108 GLY A N 1
ATOM 833 C CA . GLY A 1 108 ? -12.294 -8.679 12.576 1.00 88.69 108 GLY A CA 1
ATOM 834 C C . GLY A 1 108 ? -11.785 -8.251 11.204 1.00 88.69 108 GLY A C 1
ATOM 835 O O . GLY A 1 108 ? -10.656 -7.767 11.062 1.00 88.69 108 GLY A O 1
ATOM 836 N N . GLU A 1 109 ? -12.655 -8.423 10.218 1.00 91.50 109 GLU A N 1
ATOM 837 C CA . GLU A 1 109 ? -12.405 -8.183 8.800 1.00 91.50 109 GLU A CA 1
ATOM 838 C C . GLU A 1 109 ? -13.190 -6.964 8.303 1.00 91.50 109 GLU A C 1
ATOM 840 O O . GLU A 1 109 ? -14.31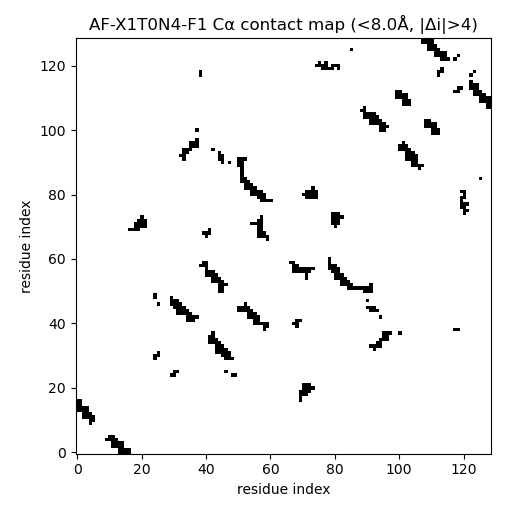2 -6.679 8.746 1.00 91.50 109 GLU A O 1
ATOM 845 N N . PHE A 1 110 ? -12.576 -6.228 7.385 1.00 90.44 110 PHE A N 1
ATOM 846 C CA . PHE A 1 110 ? -13.100 -4.993 6.824 1.00 90.44 110 PHE A CA 1
ATOM 847 C C . PHE A 1 110 ? -13.037 -5.053 5.303 1.00 90.44 110 PHE A C 1
ATOM 849 O O . PHE A 1 110 ? -12.034 -5.479 4.738 1.00 90.44 110 PHE A O 1
ATOM 856 N N . LEU A 1 111 ? -14.099 -4.598 4.653 1.00 90.38 111 LEU A N 1
ATOM 857 C CA . LEU A 1 111 ? -14.149 -4.340 3.222 1.00 90.38 111 LEU A CA 1
ATOM 858 C C . LEU A 1 111 ? -13.884 -2.856 2.991 1.00 90.38 111 LEU A C 1
ATOM 860 O O . LEU A 1 111 ? -14.543 -2.009 3.593 1.00 90.38 111 LEU A O 1
ATOM 864 N N . ILE A 1 112 ? -12.930 -2.562 2.120 1.00 88.44 112 ILE A N 1
ATOM 865 C CA . ILE A 1 112 ? -12.566 -1.214 1.701 1.00 88.44 112 ILE A CA 1
ATOM 866 C C . ILE A 1 112 ? -12.945 -1.055 0.237 1.00 88.44 112 ILE A C 1
ATOM 868 O O . ILE A 1 112 ? -12.520 -1.856 -0.600 1.00 88.44 112 ILE A O 1
ATOM 872 N N . ASN A 1 113 ? -13.727 -0.018 -0.050 1.00 86.12 113 ASN A N 1
ATOM 873 C CA . ASN A 1 113 ? -14.248 0.302 -1.376 1.00 86.12 113 ASN A CA 1
ATOM 874 C C . ASN A 1 11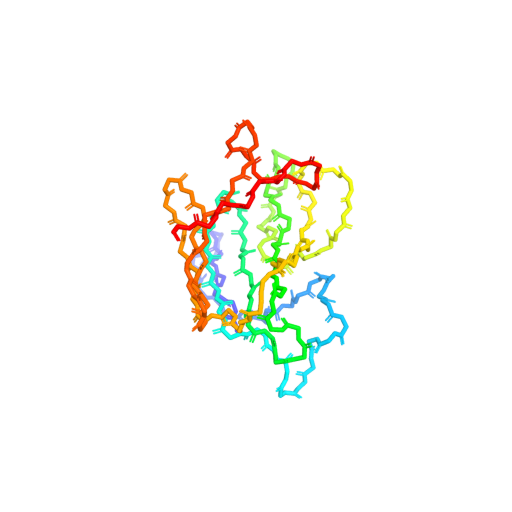3 ? -14.216 1.807 -1.620 1.00 86.12 113 ASN A C 1
ATOM 876 O O . ASN A 1 113 ? -14.138 2.574 -0.675 1.00 86.12 113 ASN A O 1
ATOM 880 N N . GLY A 1 114 ? -14.307 2.231 -2.876 1.00 79.44 114 GLY A N 1
ATOM 881 C CA . GLY A 1 114 ? -14.740 3.592 -3.203 1.00 79.44 114 GLY A CA 1
ATOM 882 C C . GLY A 1 114 ? -16.229 3.600 -3.538 1.00 79.44 114 GLY A C 1
ATOM 883 O O . GLY A 1 114 ? -16.766 2.585 -3.991 1.00 79.44 114 GLY A O 1
ATOM 884 N N . SER A 1 115 ? -16.900 4.733 -3.366 1.00 73.56 115 SER A N 1
ATOM 885 C CA . SER A 1 115 ? -18.313 4.922 -3.712 1.00 73.56 115 SER A CA 1
ATOM 886 C C . SER A 1 115 ? -18.603 4.628 -5.188 1.00 73.56 115 SER A C 1
ATOM 888 O O . SER A 1 115 ? -19.671 4.111 -5.513 1.00 73.56 115 SER A O 1
ATOM 890 N N . GLN A 1 116 ? -17.641 4.902 -6.078 1.00 68.25 116 GLN A N 1
ATOM 891 C CA . GLN A 1 116 ? -17.708 4.579 -7.511 1.00 68.25 116 GLN A CA 1
ATOM 892 C C . GLN A 1 116 ? -16.934 3.301 -7.882 1.00 68.25 116 GLN A C 1
ATOM 894 O O . GLN A 1 116 ? -16.657 3.047 -9.053 1.00 68.25 116 GLN A O 1
ATOM 899 N N . GLY A 1 117 ? -16.552 2.493 -6.889 1.00 70.62 117 GLY A N 1
ATOM 900 C CA . GLY A 1 117 ? -15.793 1.254 -7.064 1.00 70.62 117 GLY A CA 1
ATOM 901 C C . GLY A 1 117 ? -14.275 1.433 -7.168 1.00 70.62 117 GLY A C 1
ATOM 902 O O . GLY A 1 117 ? -13.552 0.457 -6.989 1.00 70.62 117 GLY A O 1
ATOM 903 N N . LEU A 1 118 ? -13.773 2.651 -7.391 1.00 76.81 118 LEU A N 1
ATOM 904 C CA . LEU A 1 118 ? -12.343 2.982 -7.372 1.00 76.81 118 LEU A CA 1
ATOM 905 C C . LEU A 1 118 ? -11.975 3.678 -6.066 1.00 76.81 118 LEU A C 1
ATOM 907 O O . LEU A 1 118 ? -12.640 4.635 -5.686 1.00 76.81 118 LEU A O 1
ATOM 911 N N . ILE A 1 119 ? -10.901 3.231 -5.415 1.00 80.94 119 ILE A N 1
ATOM 912 C CA . ILE A 1 119 ? -10.394 3.888 -4.206 1.00 80.94 119 ILE A CA 1
ATOM 913 C C . ILE A 1 119 ? -9.456 5.029 -4.623 1.00 80.94 119 ILE A C 1
ATOM 915 O O . ILE A 1 119 ? -8.419 4.797 -5.255 1.00 80.94 119 ILE A O 1
ATOM 919 N N . THR A 1 120 ? -9.818 6.258 -4.261 1.00 83.12 120 THR A N 1
ATOM 920 C CA . THR A 1 120 ? -9.054 7.489 -4.534 1.00 83.12 120 THR A CA 1
ATOM 921 C C . THR A 1 120 ? -8.903 8.305 -3.243 1.00 83.12 120 THR A 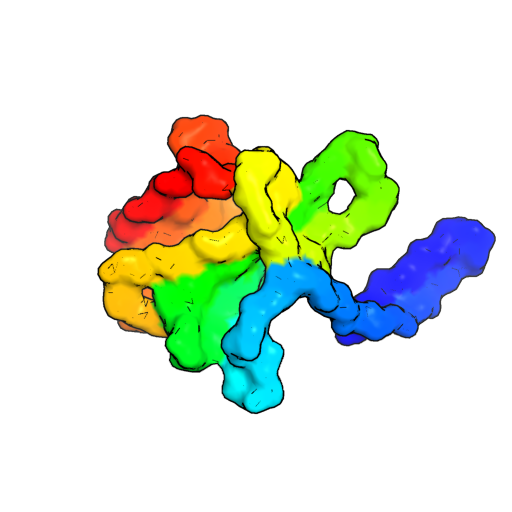C 1
ATOM 923 O O . THR A 1 120 ? -9.536 7.958 -2.243 1.00 83.12 120 THR A O 1
ATOM 926 N N . PRO A 1 121 ? -8.068 9.365 -3.205 1.00 79.62 121 PRO A N 1
ATOM 927 C CA . PRO A 1 121 ? -7.886 10.146 -1.978 1.00 79.62 121 PRO A CA 1
ATOM 928 C C . PRO A 1 121 ? -9.198 10.711 -1.411 1.00 79.62 121 PRO A C 1
ATOM 930 O O . PRO A 1 121 ? -9.379 10.729 -0.195 1.00 79.62 121 PRO A O 1
ATOM 933 N N . ASP A 1 122 ? -10.121 11.106 -2.292 1.00 82.38 122 ASP A N 1
ATOM 934 C CA . ASP A 1 122 ? -11.397 11.730 -1.926 1.00 82.38 122 ASP A CA 1
AT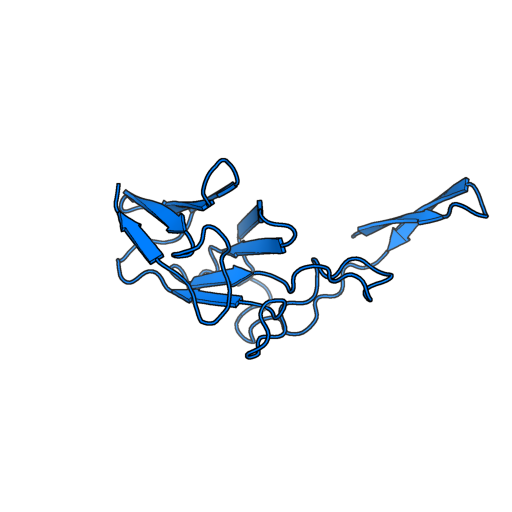OM 935 C C . ASP A 1 122 ? -12.570 10.736 -1.825 1.00 82.38 122 ASP A C 1
ATOM 937 O O . ASP A 1 122 ? -13.665 11.123 -1.412 1.00 82.38 122 ASP A O 1
ATOM 941 N N . ASP A 1 123 ? -12.370 9.465 -2.194 1.00 79.12 123 ASP A N 1
ATOM 942 C CA . ASP A 1 123 ? -13.431 8.455 -2.231 1.00 79.12 123 ASP A CA 1
ATOM 943 C C . ASP A 1 123 ? -12.994 7.130 -1.587 1.00 79.12 123 ASP A C 1
ATOM 945 O O . ASP A 1 123 ? -12.377 6.266 -2.222 1.00 79.12 123 ASP A O 1
ATOM 949 N N . ILE A 1 124 ? -13.344 6.974 -0.305 1.00 79.62 124 ILE A N 1
ATOM 950 C CA . ILE A 1 124 ? -13.150 5.742 0.461 1.00 79.62 124 ILE A CA 1
ATOM 951 C C . ILE A 1 124 ? -14.334 5.454 1.397 1.00 79.62 124 ILE A C 1
ATOM 953 O O . ILE A 1 124 ? -14.795 6.310 2.151 1.00 79.62 124 ILE A O 1
ATOM 957 N N . ASP A 1 125 ? -14.774 4.202 1.391 1.00 82.06 125 ASP A N 1
ATOM 958 C CA . ASP A 1 125 ? -15.767 3.614 2.277 1.00 82.06 125 ASP A CA 1
ATOM 959 C C . ASP A 1 125 ? -15.180 2.377 2.977 1.00 82.06 125 ASP A C 1
ATOM 961 O O . ASP A 1 125 ? -14.467 1.564 2.379 1.00 82.06 125 ASP A O 1
ATOM 965 N N . VAL A 1 126 ? -15.470 2.247 4.273 1.00 79.31 126 VAL A N 1
ATOM 966 C CA . VAL A 1 126 ? -14.927 1.208 5.157 1.00 79.31 126 VAL A CA 1
ATOM 967 C C . VAL A 1 126 ? -16.079 0.488 5.843 1.00 79.31 126 VAL A C 1
ATOM 969 O O . VAL A 1 126 ? -16.664 0.981 6.810 1.00 79.31 126 VAL A O 1
ATOM 972 N N . ILE A 1 127 ? -16.365 -0.728 5.385 1.00 81.38 127 ILE A N 1
ATOM 973 C CA . ILE A 1 127 ? -17.484 -1.541 5.860 1.00 81.38 127 ILE A CA 1
ATOM 974 C C . ILE A 1 127 ? -16.943 -2.679 6.721 1.00 81.38 127 ILE A C 1
ATOM 976 O O . ILE A 1 127 ? -16.091 -3.460 6.298 1.00 81.38 127 ILE A O 1
ATOM 980 N N . LYS A 1 128 ? -17.445 -2.800 7.952 1.00 77.19 128 LYS A N 1
ATOM 981 C CA . LYS A 1 128 ? -17.138 -3.956 8.800 1.00 77.19 128 LYS A CA 1
ATOM 982 C C . LYS A 1 128 ? -18.004 -5.148 8.375 1.00 77.19 128 LYS A C 1
ATOM 984 O O . LYS A 1 128 ? -19.216 -4.983 8.252 1.00 77.19 128 LYS A O 1
ATOM 989 N N . THR A 1 129 ? -17.378 -6.312 8.210 1.00 66.75 129 THR A N 1
ATOM 990 C CA . THR A 1 129 ? -18.077 -7.598 8.017 1.00 66.75 129 THR A CA 1
ATOM 991 C C . THR A 1 129 ? -18.606 -8.195 9.318 1.00 66.75 129 THR A C 1
ATOM 993 O O . THR A 1 129 ? -18.036 -7.908 10.405 1.00 66.75 129 THR A O 1
#

Mean predicted aligned error: 5.64 Å

Solvent-accessible surface area (backbone atoms only — not comparable to full-atom values): 7258 Å² total; per-residue (Å²): 113,36,83,44,76,41,82,91,76,72,45,79,46,82,40,81,70,70,71,39,56,66,63,90,71,61,42,97,95,27,47,61,72,30,71,34,62,49,90,68,17,29,36,38,24,24,20,73,93,43,25,38,33,38,35,25,17,13,33,69,52,98,85,52,89,65,85,34,55,48,31,29,45,65,55,85,48,70,45,36,7,37,80,49,65,58,97,58,81,40,46,39,70,45,55,47,55,70,100,48,40,36,40,34,32,81,70,49,43,33,41,40,42,14,91,85,71,54,70,33,69,92,30,75,43,82,44,77,112

Organism: NCBI:txid412755